Protein AF-A0A2G2VAD1-F1 (afdb_monomer)

Solvent-accessible surface area (backbone atoms only — not comparable to full-atom values): 5587 Å² total; per-residue (Å²): 133,56,56,77,46,50,42,58,61,94,75,28,47,61,56,90,55,93,74,62,42,65,63,53,42,72,75,57,84,89,52,72,57,18,32,43,32,40,41,37,59,42,91,74,40,45,44,31,36,34,47,71,73,29,55,78,65,73,43,71,84,70,57,80,48,77,47,63,77,28,70,42,74,49,70,33,84,60,88,73,84,46,33,35,32,35,77,73,32,96,40,59,44,66,83

Organism: Capsicum baccatum (NCBI:txid33114)

InterPro domains:
  IPR003245 Phytocyanin domain [PF02298] (13-88)
  IPR003245 Phytocyanin domain [PS51485] (3-95)
  IPR008972 Cupredoxin [G3DSA:2.60.40.420] (1-93)
  IPR008972 Cupredoxin [SSF49503] (2-88)
  IPR03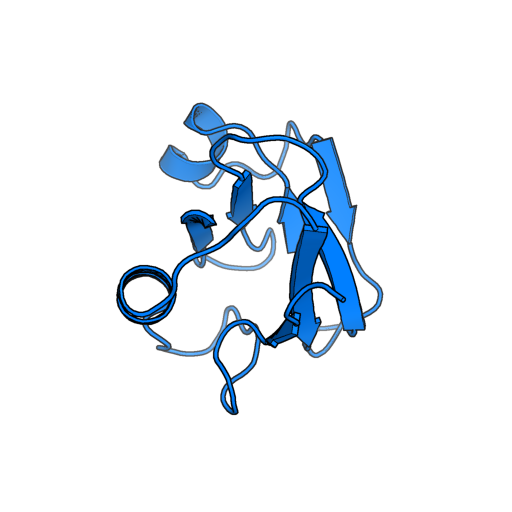9391 Phytocyanin-like [PTHR33021] (4-88)

Nearest PDB structures (foldseek):
  1ws8-assembly1_C  TM=9.684E-01  e=1.722E-09  Cucurbita pepo
  1x9u-assembly2_B  TM=9.147E-01  e=3.020E-07  Armoracia rusticana
  2cbp-assembly1_A  TM=8.090E-01  e=1.593E-06  Cucumis sativus
  1jer-assembly1_A-2  TM=8.382E-01  e=2.021E-06  Cucumis sativus
  1f56-assembly1_A  TM=8.489E-01  e=9.041E-05  Spinacia oleracea

Radius of gyration: 12.18 Å; Cα contacts (8 Å, |Δi|>4): 190; chains: 1; bounding box: 30×31×27 Å

pLDDT: mean 90.12, std 7.34, range [66.62, 97.81]

Secondary structure (DSSP, 8-state):
---EEETTTTS-S-TTS---HHHHHHT----TT-EEEEE--TTT--EEEE-HHHHHTT--SS-SEEE-SSEEEEE--SSS--EEE-SSSS-EEE-

Structure (mmCIF, N/CA/C/O backbone):
data_AF-A0A2G2VAD1-F1
#
_entry.id   AF-A0A2G2VAD1-F1
#
loop_
_atom_site.group_PDB
_atom_site.id
_ato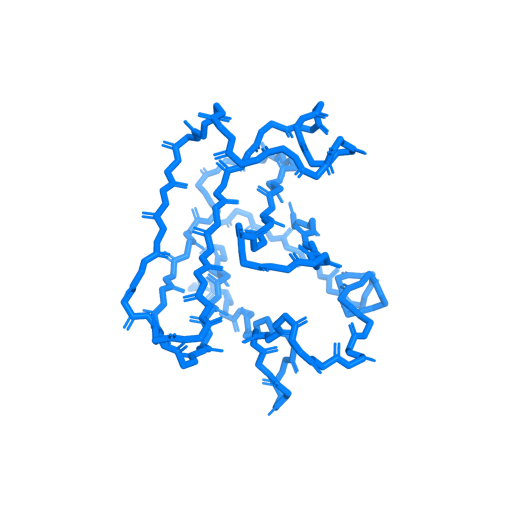m_site.type_symbol
_atom_site.label_atom_id
_atom_site.label_alt_id
_atom_site.label_comp_id
_atom_site.label_asym_id
_atom_site.label_entity_id
_atom_site.label_seq_id
_atom_site.pdbx_PDB_ins_code
_atom_site.Cartn_x
_atom_site.Cartn_y
_atom_site.Cartn_z
_atom_site.occupancy
_atom_site.B_iso_or_equiv
_atom_site.auth_seq_id
_atom_site.auth_comp_id
_atom_site.auth_asym_id
_atom_site.auth_atom_id
_atom_site.pdbx_PDB_model_num
ATOM 1 N N . MET A 1 1 ? -12.059 -16.639 9.277 1.00 73.44 1 MET A N 1
ATOM 2 C CA . MET A 1 1 ? -10.635 -16.367 8.988 1.00 73.44 1 MET A CA 1
ATOM 3 C C . MET A 1 1 ? -10.633 -15.306 7.897 1.00 73.44 1 MET A C 1
ATOM 5 O O . MET A 1 1 ? -11.460 -15.445 7.006 1.00 73.44 1 MET A O 1
ATOM 9 N N . GLY A 1 2 ? -9.870 -14.219 8.035 1.00 89.31 2 GLY A N 1
ATOM 10 C CA . GLY A 1 2 ? -9.838 -13.156 7.019 1.00 89.31 2 GLY A CA 1
ATOM 11 C C . GLY A 1 2 ? -9.022 -13.562 5.795 1.00 89.31 2 GLY A C 1
ATOM 12 O O . GLY A 1 2 ? -8.187 -14.466 5.891 1.00 89.31 2 GLY A O 1
ATOM 13 N N . GLU A 1 3 ? -9.276 -12.91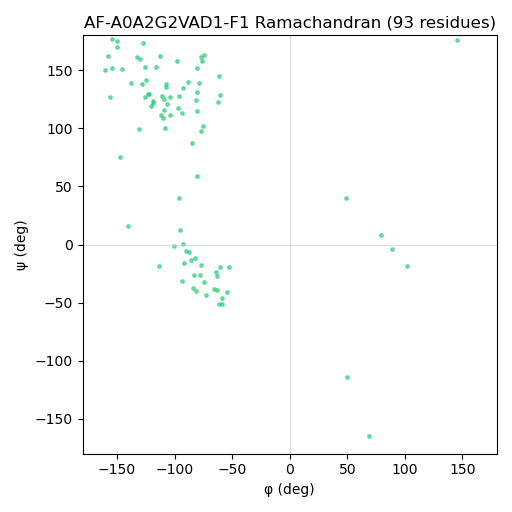5 4.663 1.00 96.25 3 GLU A N 1
ATOM 14 C CA . GLU A 1 3 ? -8.544 -13.148 3.416 1.00 96.25 3 GLU A CA 1
ATOM 15 C C . GLU A 1 3 ? -7.202 -12.401 3.420 1.00 96.25 3 GLU A C 1
ATOM 17 O O . GLU A 1 3 ? -7.048 -11.377 4.088 1.00 96.25 3 GLU A O 1
ATOM 22 N N . VAL A 1 4 ? -6.210 -12.924 2.695 1.00 96.88 4 VAL A N 1
ATOM 23 C CA . VAL A 1 4 ? -4.904 -12.275 2.526 1.00 96.88 4 VAL A CA 1
ATOM 24 C C . VAL A 1 4 ? -4.761 -11.822 1.080 1.00 96.88 4 VAL A C 1
ATOM 26 O O . VAL A 1 4 ? -4.603 -12.642 0.178 1.00 96.88 4 VAL A O 1
ATOM 29 N N . TYR A 1 5 ? -4.762 -10.511 0.873 1.00 96.50 5 TYR A N 1
ATOM 30 C CA . TYR A 1 5 ? -4.578 -9.888 -0.430 1.00 96.50 5 TYR A CA 1
ATOM 31 C C . TYR A 1 5 ? -3.110 -9.541 -0.640 1.00 96.50 5 TYR A C 1
ATOM 33 O O . TYR A 1 5 ? -2.568 -8.659 0.029 1.00 96.50 5 TYR A O 1
ATOM 41 N N . LYS A 1 6 ? -2.465 -10.220 -1.588 1.00 96.50 6 LYS A N 1
ATOM 42 C CA . LYS A 1 6 ? -1.100 -9.896 -2.008 1.00 96.50 6 LYS A CA 1
ATOM 43 C C . LYS A 1 6 ? -1.136 -8.725 -2.974 1.00 96.50 6 LYS A C 1
ATOM 45 O O . LYS A 1 6 ? -1.699 -8.838 -4.060 1.00 96.50 6 LYS A O 1
ATOM 50 N N . VAL A 1 7 ? -0.557 -7.599 -2.576 1.00 94.94 7 VAL A N 1
ATOM 51 C CA . VAL A 1 7 ? -0.580 -6.382 -3.389 1.00 94.94 7 VAL A CA 1
ATOM 52 C C . VAL A 1 7 ? 0.150 -6.630 -4.705 1.00 94.94 7 VAL A C 1
ATOM 54 O O . VAL A 1 7 ? 1.315 -7.018 -4.712 1.00 94.94 7 VAL A O 1
ATOM 57 N N . GLY A 1 8 ? -0.556 -6.414 -5.815 1.00 93.25 8 GLY A N 1
ATOM 58 C CA . GLY A 1 8 ? -0.045 -6.686 -7.158 1.00 93.25 8 GLY A CA 1
ATOM 59 C C . GLY A 1 8 ? -0.081 -8.157 -7.580 1.00 93.25 8 GLY A C 1
ATOM 60 O O . GLY A 1 8 ? 0.466 -8.494 -8.627 1.00 93.25 8 GLY A O 1
ATOM 61 N N . ASP A 1 9 ? -0.712 -9.038 -6.799 1.00 92.81 9 ASP A N 1
ATOM 62 C CA . ASP A 1 9 ? -0.777 -10.483 -7.041 1.00 92.81 9 ASP A CA 1
ATOM 63 C C . ASP A 1 9 ? 0.624 -11.072 -7.323 1.00 92.81 9 ASP A C 1
ATOM 65 O O . ASP A 1 9 ? 1.492 -11.051 -6.451 1.00 92.81 9 ASP A O 1
ATOM 69 N N . SER A 1 10 ? 0.886 -11.576 -8.533 1.00 91.25 10 SER A N 1
ATOM 70 C CA . SER A 1 10 ? 2.202 -12.108 -8.920 1.00 91.25 10 SER A CA 1
ATOM 71 C C . SER A 1 10 ? 3.248 -11.034 -9.236 1.00 91.25 10 SER A C 1
ATOM 73 O O . SER A 1 10 ? 4.435 -11.349 -9.291 1.00 91.25 10 SER A O 1
ATOM 75 N N . ALA A 1 11 ? 2.832 -9.789 -9.490 1.00 90.94 11 ALA A N 1
ATOM 76 C CA . ALA A 1 11 ? 3.743 -8.678 -9.765 1.00 90.94 11 ALA A CA 1
ATOM 77 C C . ALA A 1 11 ? 4.386 -8.122 -8.484 1.00 90.94 11 ALA A C 1
ATOM 79 O O . ALA A 1 11 ? 5.491 -7.583 -8.539 1.00 90.94 11 ALA A O 1
ATOM 80 N N . GLY A 1 12 ? 3.714 -8.283 -7.339 1.00 92.06 12 GLY A N 1
ATOM 81 C CA . GLY A 1 12 ? 4.172 -7.781 -6.048 1.00 92.06 12 GLY A CA 1
ATOM 82 C C . GLY A 1 12 ? 4.139 -6.253 -5.940 1.00 92.06 12 GLY A C 1
ATOM 83 O O . GLY A 1 12 ? 3.516 -5.548 -6.742 1.00 92.06 12 GLY A O 1
ATOM 84 N N . TRP A 1 13 ? 4.828 -5.733 -4.925 1.00 92.25 13 TRP A N 1
ATOM 85 C CA . TRP A 1 13 ? 4.986 -4.302 -4.678 1.00 92.25 13 TRP A CA 1
ATOM 86 C C . TRP A 1 13 ? 6.321 -3.802 -5.254 1.00 92.25 13 TRP A C 1
ATOM 88 O O . TRP A 1 13 ? 7.387 -4.280 -4.860 1.00 92.25 13 TRP A O 1
ATOM 98 N N . SER A 1 14 ? 6.289 -2.884 -6.225 1.00 88.00 14 SER A N 1
ATOM 99 C CA . SER A 1 14 ? 7.513 -2.375 -6.855 1.00 88.00 14 SER A CA 1
ATOM 100 C C . SER A 1 14 ? 7.369 -0.990 -7.486 1.00 88.00 14 SER A C 1
ATOM 102 O O . SER A 1 14 ? 6.519 -0.763 -8.348 1.00 88.00 14 SER A O 1
ATOM 104 N N . SER A 1 15 ? 8.272 -0.088 -7.096 1.00 79.56 15 SER A N 1
ATOM 105 C CA . SER A 1 15 ? 8.277 1.328 -7.489 1.00 79.56 15 SER A CA 1
ATOM 106 C C . SER A 1 15 ? 8.905 1.565 -8.855 1.00 79.56 15 SER A C 1
ATOM 108 O O . SER A 1 15 ? 8.780 2.647 -9.424 1.00 79.56 15 SER A O 1
ATOM 110 N N . THR A 1 16 ? 9.570 0.544 -9.392 1.00 74.69 16 THR A N 1
ATOM 111 C CA . THR A 1 16 ? 10.207 0.546 -10.709 1.00 74.69 16 THR A CA 1
ATOM 112 C C . THR A 1 16 ? 9.372 -0.172 -11.773 1.00 74.69 16 THR A C 1
ATOM 114 O O . THR A 1 16 ? 9.781 -0.224 -12.932 1.00 74.69 16 THR A O 1
ATOM 117 N N . GLY A 1 17 ? 8.211 -0.726 -11.403 1.00 70.50 17 GLY A N 1
ATOM 118 C CA . GLY A 1 17 ? 7.283 -1.403 -12.309 1.00 70.50 17 GLY A CA 1
ATOM 119 C C . GLY A 1 17 ? 6.120 -0.516 -12.767 1.00 70.50 17 GLY A C 1
ATOM 120 O O . GLY A 1 17 ? 5.736 0.435 -12.097 1.00 70.50 17 GLY A O 1
ATOM 121 N N . HIS A 1 18 ? 5.506 -0.868 -13.901 1.00 74.06 18 HIS A N 1
ATOM 122 C CA . HIS A 1 18 ? 4.299 -0.213 -14.432 1.00 74.06 18 HIS A CA 1
ATOM 123 C C . HIS A 1 18 ? 3.013 -0.963 -14.049 1.00 74.06 18 HIS A C 1
ATOM 125 O O . HIS A 1 18 ? 2.120 -1.142 -14.877 1.00 74.06 18 HIS A O 1
ATOM 131 N N . PHE A 1 19 ? 2.934 -1.471 -12.820 1.00 87.25 19 PHE A N 1
ATOM 132 C CA . PHE A 1 19 ? 1.744 -2.186 -12.372 1.00 87.25 19 PHE A CA 1
ATOM 133 C C . PHE A 1 19 ? 0.644 -1.201 -11.954 1.00 87.25 19 PHE A C 1
ATOM 135 O O . 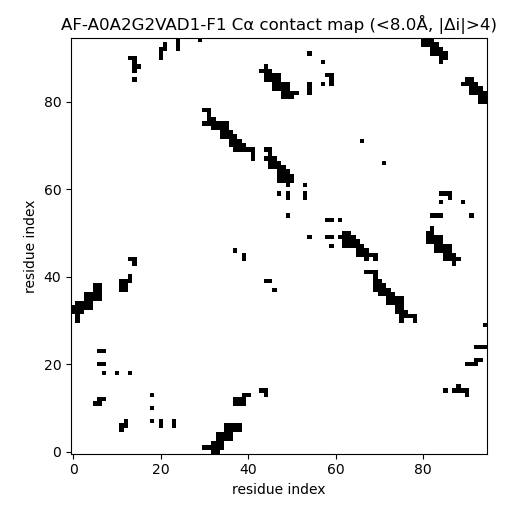PHE A 1 19 ? 0.885 -0.274 -11.181 1.00 87.25 19 PHE A O 1
ATOM 142 N N . ASP A 1 20 ? -0.577 -1.412 -12.446 1.00 89.62 20 ASP A N 1
ATOM 143 C CA . ASP A 1 20 ? -1.726 -0.577 -12.099 1.00 89.62 20 ASP A CA 1
ATOM 144 C C . ASP A 1 20 ? -2.378 -1.053 -10.792 1.00 89.62 20 ASP A C 1
ATOM 146 O O . ASP A 1 20 ? -3.331 -1.841 -10.771 1.00 89.62 20 ASP A O 1
ATOM 150 N N . TYR A 1 21 ? -1.860 -0.540 -9.675 1.00 90.62 21 TYR A N 1
ATOM 151 C CA . TYR A 1 21 ? -2.402 -0.825 -8.347 1.00 90.62 21 TYR A CA 1
ATOM 152 C C . TYR A 1 21 ? -3.830 -0.307 -8.154 1.00 90.62 21 TYR A C 1
ATOM 154 O O . TYR A 1 21 ? -4.554 -0.872 -7.339 1.00 90.62 21 TYR A O 1
ATOM 162 N N . LYS A 1 22 ? -4.265 0.707 -8.913 1.00 90.00 22 LYS A N 1
ATOM 163 C CA . LYS A 1 22 ? -5.628 1.247 -8.831 1.00 90.00 22 LYS A CA 1
ATOM 164 C C . LYS A 1 22 ? -6.638 0.284 -9.450 1.00 90.00 22 LYS A C 1
ATOM 166 O O . LYS A 1 22 ? -7.697 0.041 -8.875 1.00 90.00 22 LYS A O 1
ATOM 171 N N . SER A 1 23 ? -6.308 -0.289 -10.604 1.00 91.94 23 SER A N 1
ATOM 172 C CA . SER A 1 23 ? -7.131 -1.343 -11.206 1.00 91.94 23 SER A CA 1
ATOM 173 C C . SER A 1 23 ? -7.143 -2.605 -10.342 1.00 91.94 23 SER A C 1
ATOM 175 O O . SER A 1 23 ? -8.193 -3.228 -10.177 1.00 91.94 23 SER A O 1
ATOM 177 N N . TRP A 1 24 ? -6.005 -2.958 -9.729 1.00 94.25 24 TRP A N 1
ATOM 178 C CA . TRP A 1 24 ? -5.943 -4.086 -8.800 1.00 94.25 24 TRP A CA 1
ATOM 179 C C . TRP A 1 24 ? -6.858 -3.877 -7.590 1.00 94.25 24 TRP A C 1
ATOM 181 O O . TRP A 1 24 ? -7.696 -4.744 -7.342 1.00 94.25 24 TRP A O 1
ATOM 191 N N . THR A 1 25 ? -6.791 -2.736 -6.893 1.00 92.75 25 THR A N 1
ATOM 192 C CA . THR A 1 25 ? -7.674 -2.470 -5.740 1.00 92.75 25 THR A CA 1
ATOM 193 C C . THR A 1 25 ? -9.140 -2.404 -6.137 1.00 92.75 25 THR A C 1
ATOM 195 O O . THR A 1 25 ? -9.974 -2.977 -5.440 1.00 92.75 25 THR A O 1
ATOM 198 N N . GLY A 1 26 ? -9.458 -1.806 -7.290 1.00 92.19 26 GLY A N 1
ATOM 199 C CA . GLY A 1 26 ? -10.822 -1.761 -7.826 1.00 92.19 26 GLY A CA 1
ATOM 200 C C . GLY A 1 26 ? -11.432 -3.139 -8.115 1.00 92.19 26 GLY A C 1
ATOM 201 O O . GLY A 1 26 ? -12.651 -3.260 -8.196 1.00 92.19 26 GLY A O 1
ATOM 202 N N . SER A 1 27 ? -10.603 -4.184 -8.237 1.00 93.06 27 SER A N 1
ATOM 203 C CA . SER A 1 27 ? -11.045 -5.574 -8.417 1.00 93.06 27 SER A CA 1
ATOM 204 C C . SER A 1 27 ? -11.257 -6.349 -7.110 1.00 93.06 27 SER A C 1
ATOM 206 O O . SER A 1 27 ? -11.684 -7.504 -7.159 1.00 93.06 27 SER A O 1
ATOM 208 N N . LYS A 1 28 ? -10.924 -5.768 -5.947 1.00 93.88 28 LYS A N 1
ATOM 209 C CA . LYS A 1 28 ? -10.979 -6.440 -4.638 1.00 93.88 28 LYS A CA 1
ATOM 210 C C . LYS A 1 28 ? -12.062 -5.838 -3.746 1.00 93.88 28 LYS A C 1
ATOM 212 O O . LYS A 1 28 ? -12.556 -4.737 -3.964 1.00 93.88 28 LYS A O 1
ATOM 217 N N . THR A 1 29 ? -12.450 -6.578 -2.712 1.00 94.12 29 THR A N 1
ATOM 218 C CA . THR A 1 29 ? -13.360 -6.087 -1.672 1.00 94.12 29 THR A CA 1
ATOM 219 C C . THR A 1 29 ? -12.765 -6.391 -0.310 1.00 94.12 29 THR A C 1
ATOM 221 O O . THR A 1 29 ? -12.889 -7.504 0.194 1.00 94.12 29 THR A O 1
ATOM 224 N N . PHE A 1 30 ? -12.142 -5.384 0.291 1.00 94.81 30 PHE A N 1
ATOM 225 C CA . PHE A 1 30 ? -11.511 -5.503 1.598 1.00 94.81 30 PHE A CA 1
ATOM 226 C C . PHE A 1 30 ? -12.540 -5.443 2.730 1.00 94.81 30 PHE A C 1
ATOM 228 O O . PHE A 1 30 ? -13.484 -4.646 2.706 1.00 94.81 30 PHE A O 1
ATOM 235 N N . ARG A 1 31 ? -12.366 -6.291 3.745 1.00 95.88 31 ARG A N 1
ATOM 236 C CA . ARG A 1 31 ? -13.243 -6.373 4.917 1.00 95.88 31 ARG A CA 1
ATOM 237 C C . ARG A 1 31 ? -12.436 -6.335 6.206 1.00 95.88 31 ARG A C 1
ATOM 239 O O . ARG A 1 31 ? -11.250 -6.647 6.259 1.00 95.88 31 ARG A O 1
ATOM 246 N N . VAL A 1 32 ? -13.113 -5.976 7.294 1.00 96.94 32 VAL A N 1
ATOM 247 C CA . VAL A 1 32 ? -12.524 -6.080 8.633 1.00 96.94 32 VAL A CA 1
ATOM 248 C C . VAL A 1 32 ? -12.171 -7.538 8.920 1.00 96.94 32 VAL A C 1
ATOM 250 O O . VAL A 1 32 ? -13.013 -8.424 8.797 1.00 96.94 32 VAL A O 1
ATOM 253 N N . GLY A 1 33 ? -10.928 -7.765 9.336 1.00 96.62 33 GLY A N 1
ATOM 254 C CA . GLY A 1 33 ? -10.339 -9.085 9.544 1.00 96.62 33 GLY A CA 1
ATOM 255 C C . GLY A 1 33 ? -9.405 -9.523 8.416 1.00 96.62 33 GLY A C 1
ATOM 256 O O . GLY A 1 33 ? -8.570 -10.393 8.666 1.00 96.62 33 GLY A O 1
ATOM 257 N N . ASP A 1 34 ? -9.494 -8.910 7.232 1.00 97.81 34 ASP A N 1
ATOM 258 C CA . ASP A 1 34 ? -8.604 -9.207 6.109 1.00 97.81 34 ASP A CA 1
ATOM 259 C C . ASP A 1 34 ? -7.209 -8.616 6.324 1.00 97.81 34 ASP A C 1
ATOM 261 O O . ASP A 1 34 ? -6.982 -7.737 7.167 1.00 97.81 34 ASP A O 1
ATOM 265 N N . SER A 1 35 ? -6.258 -9.124 5.551 1.00 96.94 35 SER A N 1
ATOM 266 C CA . SER A 1 35 ? -4.863 -8.710 5.573 1.00 96.94 35 SER A CA 1
ATOM 267 C C . SER A 1 35 ? -4.392 -8.284 4.190 1.00 96.94 35 SER A C 1
ATOM 269 O O . SER A 1 35 ? -4.731 -8.901 3.186 1.00 96.94 35 SER A O 1
ATOM 271 N N . ILE A 1 36 ? -3.567 -7.247 4.155 1.00 96.62 36 ILE A N 1
ATOM 272 C CA . ILE A 1 36 ? -2.907 -6.736 2.958 1.00 96.62 36 ILE A CA 1
ATOM 273 C C . ILE A 1 36 ? -1.427 -7.073 3.095 1.00 96.62 36 ILE A C 1
ATOM 275 O O . ILE A 1 36 ? -0.771 -6.596 4.025 1.00 96.62 36 ILE A O 1
ATOM 279 N N . ALA A 1 37 ? -0.922 -7.923 2.208 1.00 97.06 37 ALA A N 1
ATOM 280 C CA . ALA A 1 37 ? 0.453 -8.398 2.213 1.00 97.06 37 ALA A CA 1
ATOM 281 C C . ALA A 1 37 ? 1.265 -7.699 1.119 1.00 97.06 37 ALA A C 1
ATOM 283 O O . ALA A 1 37 ? 0.891 -7.702 -0.056 1.00 97.06 37 ALA A O 1
ATOM 284 N N . PHE A 1 38 ? 2.391 -7.123 1.519 1.00 96.44 38 PHE A N 1
ATOM 285 C CA . PHE A 1 38 ? 3.332 -6.423 0.662 1.00 96.44 38 PHE A CA 1
ATOM 286 C C . PHE A 1 38 ? 4.612 -7.242 0.541 1.00 96.44 38 PHE A C 1
ATOM 288 O O . PHE A 1 38 ? 5.400 -7.320 1.482 1.00 96.44 38 PHE A O 1
ATOM 295 N N . GLU A 1 39 ? 4.828 -7.821 -0.637 1.00 95.81 39 GLU A N 1
ATOM 296 C CA . GLU A 1 39 ? 6.044 -8.558 -0.976 1.00 95.81 39 GLU A CA 1
ATOM 297 C C . GLU A 1 39 ? 6.888 -7.718 -1.946 1.00 95.81 39 GLU A C 1
ATOM 299 O O . GLU A 1 39 ? 6.413 -7.336 -3.019 1.00 95.81 39 GLU A O 1
ATOM 304 N N . TYR A 1 40 ? 8.124 -7.396 -1.556 1.00 93.31 40 TYR A N 1
ATOM 305 C CA . TYR A 1 40 ? 9.028 -6.537 -2.326 1.00 93.31 40 TYR A CA 1
ATOM 306 C C . TYR A 1 40 ? 10.499 -6.747 -1.960 1.00 93.31 40 TYR A C 1
ATOM 308 O O . TYR A 1 40 ? 10.866 -7.257 -0.899 1.00 93.31 40 TYR A O 1
ATOM 316 N N . LYS A 1 41 ? 11.396 -6.299 -2.842 1.00 91.50 41 LYS A N 1
ATOM 317 C CA . LYS A 1 41 ? 12.836 -6.284 -2.558 1.00 91.50 41 LYS A CA 1
ATOM 318 C C . LYS A 1 41 ? 13.138 -5.138 -1.588 1.00 91.50 41 LYS A C 1
ATOM 320 O O . LYS A 1 41 ? 13.266 -4.001 -2.022 1.00 91.50 41 LYS A O 1
ATOM 325 N N . LYS A 1 42 ? 13.323 -5.436 -0.297 1.00 90.94 42 LYS A N 1
ATOM 326 C CA . LYS A 1 42 ? 13.554 -4.440 0.781 1.00 90.94 42 LYS A CA 1
ATOM 327 C C . LYS A 1 42 ? 14.695 -3.432 0.562 1.00 90.94 42 LYS A C 1
ATOM 329 O O . LYS A 1 42 ? 14.758 -2.420 1.241 1.00 90.94 42 LYS A O 1
ATOM 334 N N . HIS A 1 43 ? 15.634 -3.729 -0.338 1.00 88.75 43 HIS A N 1
ATOM 335 C CA . HIS A 1 43 ? 16.733 -2.823 -0.697 1.00 88.75 43 HIS A CA 1
ATOM 336 C C . HIS A 1 43 ? 16.357 -1.822 -1.800 1.00 88.75 43 HIS A C 1
ATOM 338 O O . HIS A 1 43 ? 17.111 -0.888 -2.048 1.00 88.75 43 HIS A O 1
ATOM 344 N N . LEU A 1 44 ? 15.232 -2.045 -2.481 1.00 88.69 44 LEU A N 1
ATOM 345 C CA . LEU A 1 44 ? 14.733 -1.230 -3.588 1.00 88.69 44 LEU A CA 1
ATOM 346 C C . LEU A 1 44 ? 13.427 -0.514 -3.245 1.00 88.69 44 LEU A C 1
ATOM 348 O O . LEU A 1 44 ? 13.067 0.422 -3.945 1.00 88.69 44 LEU A O 1
ATOM 352 N N . ASP A 1 45 ? 12.711 -0.960 -2.214 1.00 90.44 45 ASP A N 1
ATOM 353 C CA . ASP A 1 45 ? 11.402 -0.417 -1.888 1.00 90.44 45 ASP A CA 1
ATOM 354 C C . ASP A 1 45 ? 11.083 -0.485 -0.400 1.00 90.44 45 ASP A C 1
ATOM 356 O O . ASP A 1 45 ? 11.776 -1.150 0.376 1.00 90.44 45 ASP A O 1
ATOM 360 N N . ASN A 1 46 ? 10.002 0.189 -0.032 1.00 93.00 46 ASN A N 1
ATOM 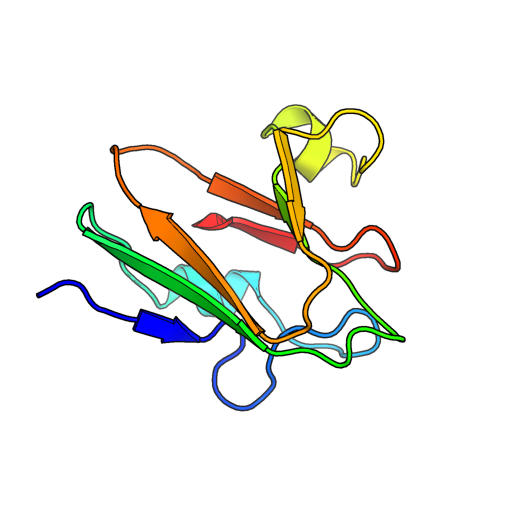361 C CA . ASN A 1 46 ? 9.359 0.132 1.264 1.00 93.00 46 ASN A CA 1
ATOM 362 C C . ASN A 1 46 ? 7.852 0.388 1.147 1.00 93.00 46 ASN A C 1
ATOM 364 O O . ASN A 1 46 ? 7.327 0.711 0.081 1.00 93.00 46 ASN A O 1
ATOM 368 N N . VAL A 1 47 ? 7.149 0.257 2.270 1.00 94.19 47 VAL A N 1
ATOM 369 C CA . VAL A 1 47 ? 5.719 0.564 2.346 1.00 94.19 47 VAL A CA 1
ATOM 370 C C . VAL A 1 47 ? 5.488 1.552 3.467 1.00 94.19 47 VAL A C 1
ATOM 372 O O . VAL A 1 47 ? 5.865 1.326 4.616 1.00 94.19 47 VAL A O 1
ATOM 375 N N . VAL A 1 48 ? 4.828 2.654 3.147 1.00 94.62 48 VAL A N 1
ATOM 376 C CA . VAL A 1 48 ? 4.557 3.730 4.091 1.00 94.62 48 VAL A CA 1
ATOM 377 C C . VAL A 1 48 ? 3.057 3.920 4.207 1.00 94.62 48 VAL A C 1
ATOM 379 O O . VAL A 1 48 ? 2.398 4.275 3.231 1.00 94.62 48 VAL A O 1
ATOM 382 N N . ARG A 1 49 ? 2.505 3.731 5.411 1.00 94.75 49 ARG A N 1
ATOM 383 C CA . ARG A 1 49 ? 1.098 4.054 5.674 1.00 94.75 49 ARG A CA 1
ATOM 384 C C . ARG A 1 49 ? 0.964 5.545 5.940 1.00 94.75 49 ARG A C 1
ATOM 386 O O . ARG A 1 49 ? 1.565 6.074 6.882 1.00 94.75 49 ARG A O 1
ATOM 393 N N . VAL A 1 50 ? 0.110 6.203 5.171 1.00 93.81 50 VAL A N 1
ATOM 394 C CA . VAL A 1 50 ? -0.062 7.657 5.204 1.00 93.81 50 VAL A CA 1
ATOM 395 C C . VAL A 1 50 ? -1.526 8.059 5.382 1.00 93.81 50 VAL A C 1
ATOM 397 O O . VAL A 1 50 ? -2.431 7.228 5.419 1.00 93.81 50 VAL A O 1
ATOM 400 N N . THR A 1 51 ? -1.759 9.357 5.560 1.00 92.81 51 THR A N 1
ATOM 401 C CA . THR A 1 51 ? -3.101 9.949 5.489 1.00 92.81 51 THR A CA 1
ATOM 402 C C . THR A 1 51 ? -3.541 10.095 4.033 1.00 92.81 51 THR A C 1
ATOM 404 O O . THR A 1 51 ? -2.697 10.173 3.143 1.00 92.81 51 THR A O 1
ATOM 407 N N . HIS A 1 52 ? -4.844 10.252 3.787 1.00 91.69 52 HIS A N 1
ATOM 408 C CA . HIS A 1 52 ? -5.368 10.562 2.450 1.00 91.69 52 HIS A CA 1
ATOM 409 C C . HIS A 1 52 ? -4.715 11.818 1.834 1.00 91.69 52 HIS A C 1
ATOM 411 O O . HIS A 1 52 ? -4.337 11.826 0.667 1.00 91.69 52 HIS A O 1
ATOM 417 N N . LYS A 1 53 ? -4.496 12.872 2.638 1.00 92.19 53 LYS A N 1
ATOM 418 C CA . LYS A 1 53 ? -3.804 14.094 2.190 1.00 92.19 53 LYS A CA 1
ATOM 419 C C . LYS A 1 53 ? -2.391 13.790 1.685 1.00 92.19 53 LYS A C 1
ATOM 421 O O . LYS A 1 53 ? -1.988 14.292 0.641 1.00 92.19 53 LYS A O 1
ATOM 426 N N . ASN A 1 54 ? -1.647 12.983 2.433 1.00 91.00 54 ASN A N 1
ATOM 427 C CA . ASN A 1 54 ? -0.270 12.639 2.098 1.00 91.00 54 ASN A CA 1
ATOM 428 C C . ASN A 1 54 ? -0.189 11.652 0.933 1.00 91.00 54 ASN A C 1
ATOM 430 O O . ASN A 1 54 ? 0.726 11.761 0.129 1.00 91.00 54 ASN A O 1
ATOM 434 N N . PHE A 1 55 ? -1.166 10.759 0.796 1.00 90.94 55 PHE A N 1
ATOM 435 C CA . PHE A 1 55 ? -1.316 9.902 -0.376 1.00 90.94 55 PHE A CA 1
ATOM 436 C C . PHE A 1 55 ? -1.476 10.727 -1.657 1.00 90.94 55 PHE A C 1
ATOM 438 O O . PHE A 1 55 ? -0.689 10.566 -2.583 1.00 90.94 55 PHE A O 1
ATOM 445 N N . ASN A 1 56 ? -2.407 11.687 -1.670 1.00 89.12 56 ASN A N 1
ATOM 446 C CA . ASN A 1 56 ? -2.644 12.557 -2.831 1.00 89.12 56 ASN A CA 1
ATOM 447 C C . ASN A 1 56 ? -1.442 13.445 -3.180 1.00 89.12 56 ASN A C 1
ATOM 449 O O . ASN A 1 56 ? -1.277 13.840 -4.329 1.00 89.12 56 ASN A O 1
ATOM 453 N N . ALA A 1 57 ? -0.614 13.773 -2.188 1.00 89.94 57 ALA A N 1
ATOM 454 C CA . ALA A 1 57 ? 0.594 14.571 -2.365 1.00 89.94 57 ALA A CA 1
ATOM 455 C C . ALA A 1 57 ? 1.861 13.728 -2.609 1.00 89.94 57 ALA A C 1
ATOM 457 O O . ALA A 1 57 ? 2.943 14.306 -2.690 1.00 89.94 57 ALA A O 1
ATOM 458 N N . CYS A 1 58 ? 1.758 12.392 -2.654 1.00 87.75 58 CYS A N 1
ATOM 459 C CA . CYS A 1 58 ? 2.902 11.470 -2.667 1.00 87.75 58 CYS A CA 1
ATOM 460 C C . CYS A 1 58 ? 3.942 11.784 -1.570 1.00 87.75 58 CYS A C 1
ATOM 462 O O . CYS A 1 58 ? 5.150 11.749 -1.797 1.00 87.75 58 CYS A O 1
ATOM 464 N N . ASN A 1 59 ? 3.473 12.136 -0.370 1.00 87.69 59 ASN A N 1
ATOM 465 C CA . ASN A 1 59 ? 4.311 12.624 0.718 1.00 87.69 59 ASN A CA 1
ATOM 466 C C . ASN A 1 59 ? 4.543 11.553 1.798 1.00 87.69 59 ASN A C 1
ATOM 468 O O 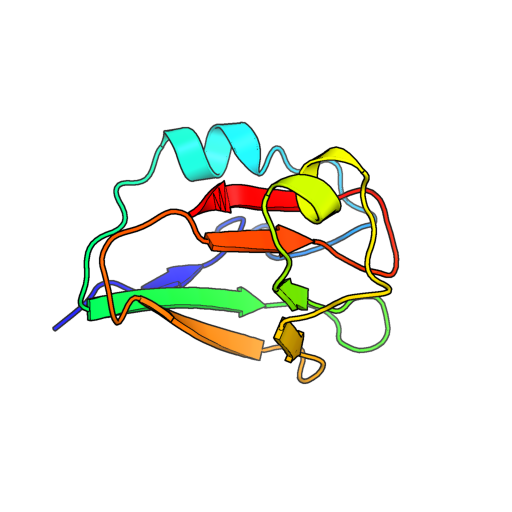. ASN A 1 59 ? 3.648 11.234 2.580 1.00 87.69 59 ASN A O 1
ATOM 472 N N . ALA A 1 60 ? 5.784 11.073 1.903 1.00 86.06 60 ALA A N 1
ATOM 473 C CA . ALA A 1 60 ? 6.213 10.078 2.888 1.00 86.06 60 ALA A CA 1
ATOM 474 C C . ALA A 1 60 ? 6.854 10.661 4.170 1.00 86.06 60 ALA A C 1
ATOM 476 O O . ALA A 1 60 ? 7.457 9.913 4.932 1.00 86.06 60 ALA A O 1
ATOM 477 N N . THR A 1 61 ? 6.762 11.971 4.437 1.00 80.38 61 THR A N 1
ATOM 478 C CA . THR A 1 61 ? 7.418 12.592 5.616 1.00 80.38 61 THR A CA 1
ATOM 479 C C . THR A 1 61 ? 6.614 12.490 6.912 1.00 80.38 61 THR A C 1
ATOM 481 O O . THR A 1 61 ? 7.193 12.298 7.976 1.00 80.38 61 THR A O 1
ATOM 484 N N . THR A 1 62 ? 5.282 12.603 6.857 1.00 76.56 62 THR A N 1
ATOM 485 C CA . THR A 1 62 ? 4.408 12.401 8.026 1.00 76.56 62 THR A CA 1
ATOM 486 C C . THR A 1 62 ? 3.659 11.089 7.862 1.00 76.56 62 THR A C 1
ATOM 488 O O . THR A 1 62 ? 2.675 11.002 7.121 1.00 76.56 62 THR A O 1
ATOM 491 N N . THR A 1 63 ? 4.152 10.055 8.533 1.00 76.31 63 THR A N 1
ATOM 492 C CA . THR A 1 63 ? 3.699 8.677 8.343 1.00 76.31 63 THR A CA 1
ATOM 493 C C . THR A 1 63 ? 3.062 8.158 9.619 1.00 76.31 63 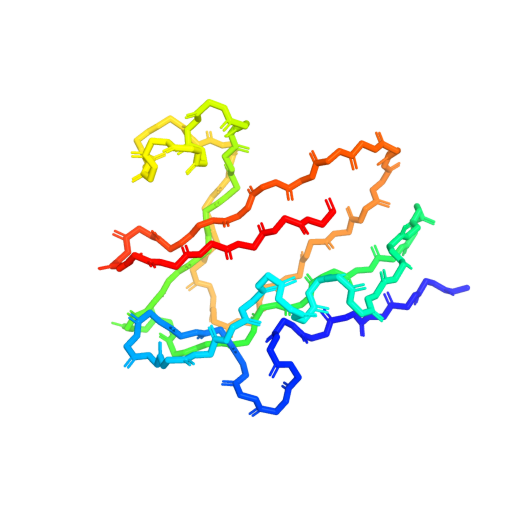THR A C 1
ATOM 495 O O . THR A 1 63 ? 3.360 8.607 10.724 1.00 76.31 63 THR A O 1
ATOM 498 N N . TYR A 1 64 ? 2.144 7.212 9.467 1.00 84.81 64 TYR A N 1
ATOM 499 C CA . TYR A 1 64 ? 1.665 6.449 10.610 1.00 84.81 64 TYR A CA 1
ATOM 500 C C . TYR A 1 64 ? 2.625 5.324 10.968 1.00 84.81 64 TYR A C 1
ATOM 502 O O . TYR A 1 64 ? 2.801 5.004 12.140 1.00 84.81 64 TYR A O 1
ATOM 510 N N . VAL A 1 65 ? 3.165 4.671 9.940 1.00 90.44 65 VAL A N 1
ATOM 511 C CA . VAL A 1 65 ? 4.110 3.573 10.078 1.00 90.44 65 VAL A CA 1
ATOM 512 C C . VAL A 1 65 ? 4.861 3.401 8.762 1.00 90.44 65 VAL A C 1
ATOM 514 O O . VAL A 1 65 ? 4.305 3.653 7.688 1.00 90.44 65 VAL A O 1
ATOM 517 N N . THR A 1 66 ? 6.100 2.938 8.863 1.00 92.94 66 THR A N 1
ATOM 518 C CA . THR A 1 66 ? 6.928 2.546 7.725 1.00 92.94 66 THR A CA 1
ATOM 519 C C . THR A 1 66 ? 7.333 1.091 7.905 1.00 92.94 66 THR A C 1
ATOM 521 O O . THR A 1 66 ? 7.834 0.711 8.964 1.00 92.94 66 THR A O 1
ATOM 524 N N . PHE A 1 67 ? 7.117 0.293 6.869 1.00 94.06 67 PHE A N 1
ATOM 525 C CA . PHE A 1 67 ? 7.485 -1.109 6.792 1.00 94.06 67 PHE A CA 1
ATOM 526 C C . PHE A 1 67 ? 8.663 -1.283 5.835 1.00 94.06 67 PHE A C 1
ATOM 528 O O . PHE A 1 67 ? 8.678 -0.692 4.756 1.00 94.06 67 PHE A O 1
ATOM 535 N N . ASN A 1 68 ? 9.654 -2.079 6.237 1.00 94.56 68 ASN A N 1
ATOM 536 C CA . ASN A 1 68 ? 10.932 -2.223 5.531 1.00 94.56 68 ASN A CA 1
ATOM 537 C C . ASN A 1 68 ? 11.440 -3.680 5.521 1.00 94.56 68 ASN A C 1
ATOM 539 O O . ASN A 1 68 ? 12.634 -3.905 5.310 1.00 94.56 68 ASN A O 1
ATOM 543 N N . SER A 1 69 ? 10.595 -4.677 5.817 1.00 95.81 69 SER A N 1
ATOM 544 C CA . SER A 1 69 ? 11.064 -6.070 5.892 1.00 95.81 69 SER A CA 1
ATOM 545 C C . SER A 1 69 ? 11.122 -6.733 4.513 1.00 95.81 69 SER A C 1
ATOM 547 O O . SER A 1 69 ? 11.950 -7.625 4.304 1.00 95.81 69 SER A O 1
ATOM 549 N N . GLY A 1 70 ? 10.304 -6.257 3.566 1.00 94.06 70 GLY A N 1
ATOM 550 C CA . GLY A 1 70 ? 10.146 -6.846 2.231 1.00 94.06 70 GLY A CA 1
ATOM 551 C C . GLY A 1 70 ? 9.072 -7.934 2.170 1.00 94.06 70 GLY A C 1
ATOM 552 O O . GLY A 1 70 ? 8.799 -8.460 1.093 1.00 94.06 70 GLY A O 1
ATOM 553 N N . ASN A 1 71 ? 8.475 -8.276 3.312 1.00 96.38 71 ASN A N 1
ATOM 554 C CA . ASN A 1 71 ? 7.311 -9.146 3.420 1.00 96.38 71 ASN A CA 1
ATOM 555 C C . ASN A 1 71 ? 6.461 -8.684 4.609 1.00 96.38 71 ASN A C 1
ATOM 557 O O . ASN A 1 71 ? 6.500 -9.251 5.703 1.00 96.38 71 ASN A O 1
ATOM 561 N N . ASP A 1 72 ? 5.751 -7.583 4.403 1.00 96.88 72 ASP A N 1
ATOM 562 C CA . ASP A 1 72 ? 5.045 -6.864 5.454 1.00 96.88 72 ASP A CA 1
ATOM 563 C C . ASP A 1 72 ? 3.538 -7.066 5.326 1.00 96.88 72 ASP A C 1
ATOM 565 O O . ASP A 1 72 ? 2.984 -7.045 4.232 1.00 96.88 72 ASP A O 1
ATOM 569 N N . THR A 1 73 ? 2.852 -7.271 6.450 1.00 96.81 73 THR A N 1
ATOM 570 C CA . THR A 1 73 ? 1.407 -7.525 6.459 1.00 96.81 73 THR A CA 1
ATOM 571 C C . THR A 1 73 ? 0.677 -6.510 7.324 1.00 96.81 73 THR A C 1
ATOM 573 O O . THR A 1 73 ? 1.006 -6.313 8.496 1.00 96.81 73 THR A O 1
ATOM 576 N N . PHE A 1 74 ? -0.362 -5.900 6.761 1.00 96.06 74 PHE A N 1
ATOM 577 C CA . PHE A 1 74 ? -1.271 -5.007 7.465 1.00 96.06 74 PHE A CA 1
ATOM 578 C C . PHE A 1 74 ? -2.644 -5.660 7.643 1.00 96.06 74 PHE A C 1
ATOM 580 O O . PHE A 1 74 ? -3.275 -6.044 6.667 1.00 96.06 74 PHE A O 1
ATOM 587 N N . VAL A 1 75 ? -3.131 -5.746 8.884 1.00 96.69 75 VAL A N 1
ATOM 588 C CA . VAL A 1 75 ? -4.460 -6.303 9.193 1.00 96.69 75 VAL A CA 1
ATOM 589 C C . VAL A 1 75 ? -5.491 -5.183 9.313 1.00 96.69 75 VAL A C 1
ATOM 591 O O . VAL A 1 75 ? -5.321 -4.258 10.117 1.00 96.69 75 VAL A O 1
ATOM 594 N N . ILE A 1 76 ? -6.602 -5.304 8.590 1.00 96.19 76 ILE A N 1
ATOM 595 C CA . ILE A 1 76 ? -7.725 -4.365 8.634 1.00 96.19 76 ILE A CA 1
ATOM 596 C C . ILE A 1 76 ? -8.534 -4.624 9.901 1.00 96.19 76 ILE A C 1
ATOM 598 O O . ILE A 1 76 ? -9.373 -5.518 9.979 1.00 96.19 76 ILE A O 1
ATOM 602 N N . ARG A 1 77 ? -8.273 -3.835 10.942 1.00 95.44 77 ARG A N 1
ATOM 603 C CA . ARG A 1 77 ? -8.929 -4.002 12.252 1.00 95.44 77 ARG A CA 1
ATOM 604 C C . ARG A 1 77 ? -10.203 -3.181 12.416 1.00 95.44 77 ARG A C 1
ATOM 606 O O . ARG A 1 77 ? -10.948 -3.414 13.364 1.00 95.44 77 ARG A O 1
ATOM 613 N N . LYS A 1 78 ? -10.422 -2.190 11.554 1.00 95.06 78 LYS A N 1
ATOM 614 C CA . LYS A 1 78 ? -11.557 -1.264 11.615 1.00 95.06 78 LYS A CA 1
ATOM 615 C C . LYS A 1 78 ? -11.985 -0.874 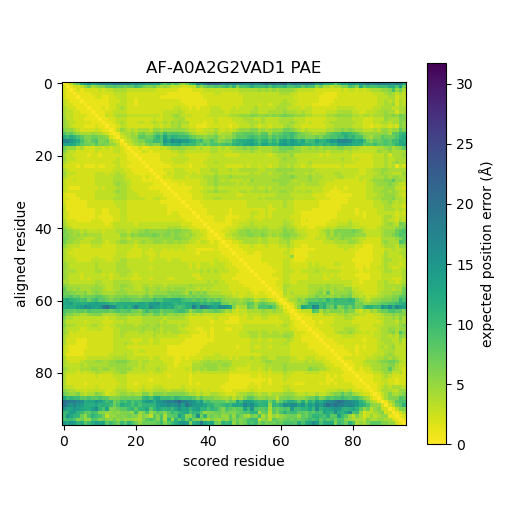10.199 1.00 95.06 78 LYS A C 1
ATOM 617 O O . LYS A 1 78 ? -11.116 -0.838 9.331 1.00 95.06 78 LYS A O 1
ATOM 622 N N . PRO A 1 79 ? -13.272 -0.561 9.975 1.00 94.25 79 PRO A N 1
ATOM 623 C CA . PRO A 1 79 ? -13.725 -0.005 8.706 1.00 94.25 79 PRO A CA 1
ATOM 624 C C . PRO A 1 79 ? -13.045 1.337 8.418 1.00 94.25 79 PRO A C 1
ATOM 626 O O . PRO A 1 79 ? -12.813 2.124 9.341 1.00 94.25 79 PRO A O 1
ATOM 629 N N . GLY A 1 80 ? -12.764 1.603 7.147 1.00 93.25 80 GLY A N 1
ATOM 630 C CA . GLY A 1 80 ? -12.165 2.850 6.681 1.00 93.25 80 GLY A CA 1
ATOM 631 C C . GLY A 1 80 ? -11.222 2.618 5.508 1.00 93.25 80 GLY A C 1
ATOM 632 O O . GLY A 1 80 ? -10.982 1.477 5.134 1.00 93.25 80 GLY A O 1
ATOM 633 N N . HIS A 1 81 ? -10.694 3.715 4.969 1.00 92.94 81 HIS A N 1
ATOM 634 C CA . HIS A 1 81 ? -9.711 3.695 3.890 1.00 92.94 81 HIS A CA 1
ATOM 635 C C . HIS A 1 81 ? -8.295 3.714 4.463 1.00 92.94 81 HIS A C 1
ATOM 637 O O . HIS A 1 81 ? -7.978 4.524 5.348 1.00 92.94 81 HIS A O 1
ATOM 643 N N . PHE A 1 82 ? -7.435 2.860 3.927 1.00 94.94 82 PHE A N 1
ATOM 644 C CA . PHE A 1 82 ? -6.031 2.751 4.283 1.00 94.94 82 PHE A CA 1
ATOM 645 C C . PHE A 1 82 ? -5.169 3.042 3.060 1.00 94.94 82 PHE A C 1
ATOM 647 O O . PHE A 1 82 ? -5.272 2.393 2.024 1.00 94.94 82 PHE A O 1
ATOM 654 N N . TYR A 1 83 ? -4.290 4.027 3.204 1.00 94.31 83 TYR A N 1
ATOM 655 C CA . TYR A 1 83 ? -3.480 4.543 2.112 1.00 94.31 83 TYR A CA 1
ATOM 656 C C . TYR A 1 83 ? -2.021 4.163 2.319 1.00 94.31 83 TYR A C 1
ATOM 658 O O . TYR A 1 83 ? -1.445 4.441 3.381 1.00 94.31 83 TYR A O 1
ATOM 666 N N . PHE A 1 84 ? -1.422 3.569 1.293 1.00 94.50 84 PHE A N 1
ATOM 667 C CA . PHE A 1 84 ? -0.034 3.135 1.308 1.00 94.50 84 PHE A CA 1
ATOM 668 C C . PHE A 1 84 ? 0.707 3.677 0.090 1.00 94.50 84 PHE A C 1
ATOM 670 O O . PHE A 1 84 ? 0.175 3.686 -1.020 1.00 94.50 84 PHE A O 1
ATOM 677 N N . ILE A 1 85 ? 1.936 4.135 0.304 1.00 92.44 85 ILE A N 1
ATOM 678 C CA . ILE A 1 85 ? 2.828 4.643 -0.743 1.00 92.44 85 ILE A CA 1
ATOM 679 C C . ILE A 1 85 ? 4.219 4.032 -0.592 1.00 92.44 85 ILE A C 1
ATOM 681 O O . ILE A 1 85 ? 4.573 3.550 0.487 1.00 92.44 85 ILE A O 1
ATOM 685 N N . SER A 1 86 ? 5.013 4.089 -1.657 1.00 90.56 86 SER A N 1
ATOM 686 C CA . SER A 1 86 ? 6.462 3.894 -1.569 1.00 90.56 86 SER A CA 1
ATOM 687 C C . SER A 1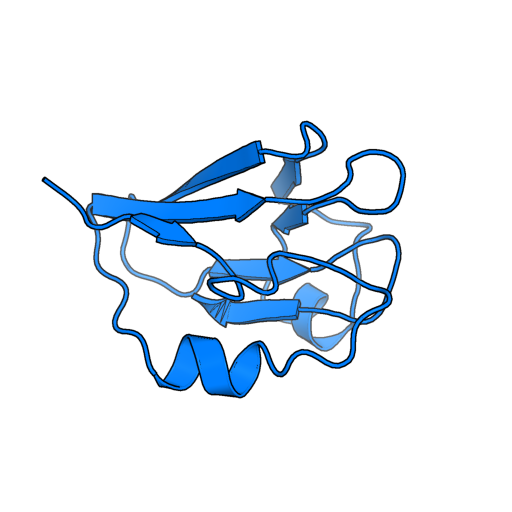 86 ? 7.118 5.245 -1.289 1.00 90.56 86 SER A C 1
ATOM 689 O O . SER A 1 86 ? 6.700 6.258 -1.851 1.00 90.56 86 SER A O 1
ATOM 691 N N . SER A 1 87 ? 8.141 5.295 -0.429 1.00 86.38 87 SER A N 1
ATOM 692 C CA . SER A 1 87 ? 8.965 6.509 -0.299 1.00 86.38 87 SER A CA 1
ATOM 693 C C . SER A 1 87 ? 10.123 6.549 -1.295 1.00 86.38 87 SER A C 1
ATOM 695 O O . SER A 1 87 ? 10.853 7.536 -1.320 1.00 86.38 87 SER A O 1
ATOM 697 N N . VAL A 1 88 ? 10.336 5.472 -2.058 1.00 82.06 88 VAL A N 1
ATOM 698 C CA . VAL A 1 88 ? 11.433 5.350 -3.028 1.00 82.06 88 VAL A CA 1
ATOM 699 C C . VAL A 1 88 ? 10.982 5.767 -4.432 1.00 82.06 88 VAL A C 1
ATOM 701 O O . VAL A 1 88 ? 11.776 6.341 -5.176 1.00 82.06 88 VAL A O 1
ATOM 704 N N . GLY A 1 89 ? 9.706 5.564 -4.786 1.00 71.56 89 GLY A N 1
ATOM 705 C CA . GLY A 1 89 ? 9.160 5.975 -6.085 1.00 71.56 89 GLY A CA 1
ATOM 706 C C . GLY A 1 89 ? 7.649 6.229 -6.103 1.00 71.56 89 GLY A C 1
ATOM 707 O O . GLY A 1 89 ? 6.952 6.074 -5.104 1.00 71.56 89 GLY A O 1
ATOM 708 N N . LEU A 1 90 ? 7.141 6.661 -7.263 1.00 66.94 90 LEU A N 1
ATOM 709 C CA . LEU A 1 90 ? 5.782 7.192 -7.460 1.00 66.94 90 LEU A CA 1
ATOM 710 C C . LEU A 1 90 ? 4.709 6.094 -7.596 1.00 66.94 90 LEU A C 1
ATOM 712 O O . LEU A 1 90 ? 4.011 6.030 -8.606 1.00 66.94 90 LEU A O 1
ATOM 716 N N . GLN A 1 91 ? 4.554 5.237 -6.588 1.00 72.12 91 GLN A N 1
ATOM 717 C CA . GLN A 1 91 ? 3.463 4.257 -6.552 1.00 72.12 91 GLN A CA 1
ATOM 718 C C . GLN A 1 91 ? 2.638 4.350 -5.270 1.00 72.12 91 GLN A C 1
ATOM 720 O O . GLN A 1 91 ? 3.139 4.732 -4.205 1.00 72.12 91 GLN A O 1
ATOM 725 N N . SER A 1 92 ? 1.371 3.951 -5.367 1.00 80.00 92 SER A N 1
ATOM 726 C CA . SER A 1 92 ? 0.439 4.014 -4.253 1.00 80.00 92 SER A CA 1
ATOM 727 C C . SER A 1 92 ? -0.693 2.986 -4.376 1.00 80.00 92 SER A C 1
ATOM 729 O O . SER A 1 92 ? -1.051 2.564 -5.475 1.00 80.00 92 SER A O 1
ATOM 731 N N . VAL A 1 93 ? -1.231 2.547 -3.237 1.00 83.56 93 VAL A N 1
ATOM 732 C CA . VAL A 1 93 ? -2.377 1.630 -3.150 1.00 83.56 93 VAL A CA 1
ATOM 733 C C . VAL A 1 93 ? -3.337 2.083 -2.046 1.00 83.56 93 VAL A C 1
ATOM 735 O O . VAL A 1 93 ? -2.906 2.520 -0.976 1.00 83.56 93 VAL A O 1
ATOM 738 N N . GLU A 1 94 ? -4.637 2.005 -2.324 1.00 84.75 94 GLU A N 1
ATOM 739 C CA . GLU A 1 94 ? -5.731 2.359 -1.412 1.00 84.75 94 GLU A CA 1
ATOM 740 C C . GLU A 1 94 ? -6.599 1.124 -1.161 1.00 84.75 94 GLU A C 1
ATOM 742 O O . GLU A 1 94 ? -7.125 0.541 -2.111 1.00 84.75 94 GLU A O 1
ATOM 747 N N . ALA A 1 95 ? -6.735 0.730 0.102 1.00 66.62 95 ALA A N 1
ATOM 748 C CA . ALA A 1 95 ? -7.491 -0.445 0.524 1.00 66.62 95 ALA A CA 1
ATOM 749 C C . ALA A 1 95 ? -8.589 -0.111 1.535 1.00 66.62 95 ALA A C 1
ATOM 751 O O . ALA A 1 95 ? -8.398 0.851 2.316 1.00 66.62 95 ALA A O 1
#

Sequence (95 aa):
MGEVYKVGDSAGWSSTGHFDYKSWTGSKTFRVGDSIAFEYKKHLDNVVRVTHKNFNACNATTTYVTFNSGNDTFVIRKPGHFYFISSVGLQSVEA

Foldseek 3Di:
DAAEAAQLVVVFDAQPDPGDQVVVQVVDDDDQFHKYWGAADLVHWWKFWDDPVCLVVVHRPDTPDIGRPRTDMDGRHDDDKIKIHIPRHDDIHID

Mean predicted aligned error: 3.94 Å